Protein AF-A0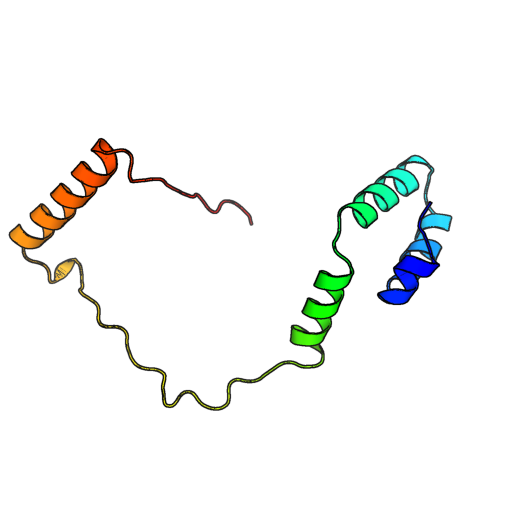A2T4LJQ2-F1 (afdb_monomer_lite)

InterPro domains:
  IPR029044 Nucleotide-diphospho-sugar transferases [G3DSA:3.90.550.10] (3-102)
  IPR029044 Nucleotide-diphospho-sugar transferases [SSF53448] (5-102)

pLDDT: mean 93.86, std 4.25, range [73.81, 98.44]

Organism: NCBI:txid29382

Structure (mmCIF, N/CA/C/O backbone):
data_AF-A0A2T4LJQ2-F1
#
_entry.id   AF-A0A2T4LJQ2-F1
#
loop_
_atom_site.group_PDB
_atom_site.id
_atom_site.type_symbol
_atom_site.label_atom_id
_atom_site.label_alt_id
_atom_site.label_comp_id
_atom_site.label_asym_id
_atom_site.label_entity_id
_atom_site.label_seq_id
_atom_site.pdbx_PDB_ins_code
_atom_site.Cartn_x
_atom_site.Cartn_y
_atom_site.Cartn_z
_atom_site.occupancy
_atom_site.B_iso_or_equiv
_atom_site.auth_seq_id
_atom_site.auth_comp_id
_atom_site.auth_asym_id
_atom_site.auth_atom_id
_atom_site.pdbx_PDB_model_num
ATOM 1 N N . MET A 1 1 ? -23.042 2.595 16.360 1.00 80.12 1 MET A N 1
ATOM 2 C CA . MET A 1 1 ? -22.407 2.044 17.570 1.00 80.12 1 MET A CA 1
ATOM 3 C C . MET A 1 1 ? -21.561 0.879 17.137 1.00 80.12 1 MET A C 1
ATOM 5 O O . MET A 1 1 ? -22.001 0.132 16.263 1.00 80.12 1 MET A O 1
ATOM 9 N N . LEU A 1 2 ? -20.367 0.772 17.705 1.00 91.56 2 LEU A N 1
ATOM 10 C CA . LEU A 1 2 ? -19.421 -0.277 17.354 1.00 91.56 2 LEU A CA 1
ATOM 11 C C . LEU A 1 2 ? -19.967 -1.662 17.727 1.00 91.56 2 LEU A C 1
ATOM 13 O O . LEU A 1 2 ? -20.574 -1.839 18.786 1.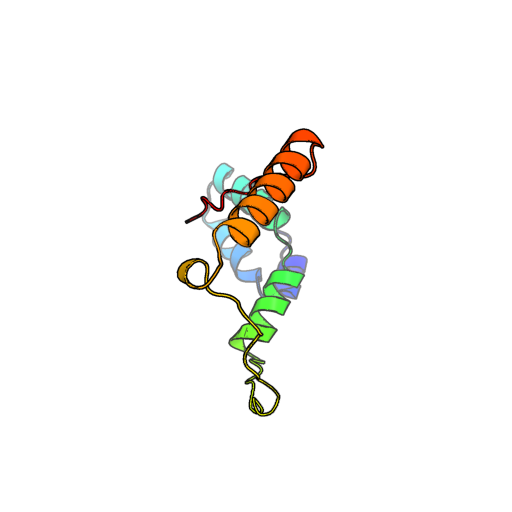00 91.56 2 LEU A O 1
ATOM 17 N N . ASP A 1 3 ? -19.738 -2.653 16.864 1.00 92.38 3 ASP A N 1
ATOM 18 C CA . ASP A 1 3 ? -20.058 -4.046 17.171 1.00 92.38 3 ASP A CA 1
ATOM 19 C C . ASP A 1 3 ? -18.899 -4.675 17.945 1.00 92.38 3 ASP A C 1
ATOM 21 O O . ASP A 1 3 ? -17.878 -5.066 17.378 1.00 92.38 3 ASP A O 1
ATOM 25 N N . LYS A 1 4 ? -19.066 -4.774 19.265 1.00 93.12 4 LYS A N 1
ATOM 26 C CA . LYS A 1 4 ? -18.056 -5.357 20.147 1.00 93.12 4 LYS A CA 1
ATOM 27 C C . LYS A 1 4 ? -17.684 -6.788 19.750 1.00 93.12 4 LYS A C 1
ATOM 29 O O . LYS A 1 4 ? -16.509 -7.128 19.800 1.00 93.12 4 LYS A O 1
ATOM 34 N N . LYS A 1 5 ? -18.655 -7.615 19.340 1.00 93.81 5 LYS A N 1
ATOM 35 C CA . LYS A 1 5 ? -18.377 -9.015 18.983 1.00 93.81 5 LYS A CA 1
ATOM 36 C C . LYS A 1 5 ? -17.500 -9.097 17.747 1.00 93.81 5 LYS A C 1
ATOM 38 O O . LYS A 1 5 ? -16.627 -9.953 17.688 1.00 93.81 5 LYS A O 1
ATOM 43 N N . GLU A 1 6 ? -17.740 -8.219 16.779 1.00 93.00 6 GLU A N 1
ATOM 44 C CA . GLU A 1 6 ? -16.937 -8.166 15.563 1.00 93.00 6 GLU A CA 1
ATOM 45 C C . GLU A 1 6 ? -15.523 -7.663 15.851 1.00 93.00 6 GLU A C 1
ATOM 47 O O . GLU A 1 6 ? -14.554 -8.271 15.415 1.00 93.00 6 GLU A O 1
ATOM 52 N N . LEU A 1 7 ? -15.389 -6.613 16.663 1.00 95.75 7 LEU A N 1
ATOM 53 C CA . LEU A 1 7 ? -14.088 -6.077 17.063 1.00 95.75 7 LEU A CA 1
ATOM 54 C C . LEU A 1 7 ? -13.256 -7.064 17.889 1.00 95.75 7 LEU A C 1
ATOM 56 O O . LEU A 1 7 ? -12.039 -7.136 17.714 1.00 95.75 7 LEU A O 1
ATOM 60 N N . ASP A 1 8 ? -13.894 -7.828 18.777 1.00 95.75 8 ASP A N 1
ATOM 61 C CA . ASP A 1 8 ? -13.219 -8.817 19.622 1.00 95.75 8 ASP A CA 1
ATOM 62 C C . ASP A 1 8 ? -12.603 -9.957 18.791 1.00 95.75 8 ASP A C 1
ATOM 64 O O . ASP A 1 8 ? -11.546 -10.463 19.167 1.00 95.75 8 ASP A O 1
ATOM 68 N N . LYS A 1 9 ? -13.176 -10.308 17.626 1.00 96.00 9 LYS A N 1
ATOM 69 C CA . LYS A 1 9 ? -12.564 -11.282 16.695 1.00 96.00 9 LYS A CA 1
ATOM 70 C C . LYS A 1 9 ? -11.172 -10.853 16.227 1.00 96.00 9 LYS A C 1
ATOM 72 O O . LYS A 1 9 ? -10.346 -11.717 15.957 1.00 96.00 9 LYS A O 1
ATOM 77 N N . TYR A 1 10 ? -10.934 -9.542 16.154 1.00 96.31 10 TYR A N 1
ATOM 78 C CA . TYR A 1 10 ? -9.697 -8.942 15.651 1.00 96.31 10 TYR A CA 1
ATOM 79 C C . TYR A 1 10 ? -8.841 -8.293 16.751 1.00 96.31 10 TYR A C 1
ATOM 81 O O . TYR A 1 10 ? -7.950 -7.488 16.469 1.00 96.31 10 TYR A O 1
ATOM 89 N N . ASN A 1 11 ? -9.115 -8.604 18.025 1.00 93.50 11 ASN A N 1
ATOM 90 C CA . ASN A 1 11 ? -8.458 -8.009 19.197 1.00 93.50 11 ASN A CA 1
ATOM 91 C C . ASN A 1 11 ? -8.590 -6.467 19.293 1.00 93.50 11 ASN A C 1
ATOM 93 O O . ASN A 1 11 ? -7.778 -5.800 19.936 1.00 93.50 11 ASN A O 1
ATOM 97 N N . GLN A 1 12 ? -9.636 -5.885 18.693 1.00 95.75 12 GLN A N 1
ATOM 98 C CA . GLN A 1 12 ? -9.891 -4.434 18.652 1.00 95.75 12 GLN A CA 1
ATOM 99 C C . GLN A 1 12 ? -11.002 -3.969 19.615 1.00 95.75 12 GLN A C 1
ATOM 101 O O . GLN A 1 12 ? -11.482 -2.838 19.529 1.00 95.75 12 GLN A O 1
ATOM 106 N N . GLY A 1 13 ? -11.423 -4.812 20.565 1.00 95.19 13 GLY A N 1
ATOM 107 C CA . GLY A 1 13 ? -12.516 -4.507 21.503 1.00 95.19 13 GLY A CA 1
ATOM 108 C C . GLY A 1 13 ? -12.313 -3.251 22.360 1.00 95.19 13 GLY A C 1
ATOM 109 O O . GLY A 1 13 ? -13.282 -2.644 22.819 1.00 95.19 13 GLY A O 1
ATOM 110 N N . HIS A 1 14 ? -11.064 -2.808 22.533 1.00 93.88 14 HIS A N 1
ATOM 111 C CA . HIS A 1 14 ? -10.712 -1.596 23.276 1.00 93.88 14 HIS A CA 1
ATOM 112 C C . HIS A 1 14 ? -11.358 -0.319 22.706 1.00 93.88 14 HIS A C 1
ATOM 114 O O . HIS A 1 14 ? -11.624 0.617 23.458 1.00 93.88 14 HIS A O 1
ATOM 120 N N . LEU A 1 15 ? -11.686 -0.284 21.408 1.00 95.00 15 LEU A N 1
ATOM 121 C CA . LEU A 1 15 ? -12.350 0.858 20.767 1.00 95.00 15 LEU A CA 1
ATOM 122 C C . LEU A 1 15 ? -13.731 1.165 21.368 1.00 95.00 15 LEU A C 1
ATOM 124 O O . LEU A 1 15 ? -14.125 2.328 21.439 1.00 95.00 15 LEU A O 1
ATOM 128 N N . VAL A 1 16 ? -14.438 0.145 21.864 1.00 94.56 16 VAL A N 1
ATOM 129 C CA . VAL A 1 16 ? -15.755 0.299 22.508 1.00 94.56 16 VAL A CA 1
ATOM 130 C C . VAL A 1 16 ? -15.643 1.050 23.836 1.00 94.56 16 VAL A C 1
ATOM 132 O O . VAL A 1 16 ? -16.539 1.808 24.204 1.00 94.56 16 VAL A O 1
ATOM 135 N N . GLU A 1 17 ? -14.543 0.867 24.566 1.00 91.25 17 GLU A N 1
ATOM 136 C CA . GLU A 1 17 ? -14.312 1.582 25.823 1.00 91.25 17 GLU A CA 1
ATOM 137 C C . GLU A 1 17 ? -14.012 3.064 25.565 1.00 91.25 17 GLU A C 1
ATOM 139 O O . GLU A 1 17 ? -14.530 3.925 26.277 1.00 91.25 17 GLU A O 1
ATOM 144 N N . PHE A 1 18 ? -13.276 3.375 24.493 1.00 90.56 18 PHE A N 1
ATOM 145 C CA . PHE A 1 18 ? -13.038 4.756 24.068 1.00 90.56 18 PHE A CA 1
ATOM 146 C C . PHE A 1 18 ? -14.310 5.437 23.548 1.00 90.56 18 PHE A C 1
ATOM 148 O O . PHE A 1 18 ? -14.541 6.604 23.865 1.00 90.56 18 PHE A O 1
ATOM 155 N N . GLU A 1 19 ? -15.180 4.708 22.834 1.00 94.00 19 GLU A N 1
ATOM 156 C CA . GLU A 1 19 ? -16.473 5.223 22.359 1.00 94.00 19 GLU A CA 1
ATOM 157 C C . GLU A 1 19 ? -17.310 5.791 23.523 1.00 94.00 19 GLU A C 1
ATOM 159 O O . GLU A 1 19 ? -17.958 6.823 23.365 1.00 94.00 19 GLU A O 1
ATOM 164 N N . LYS A 1 20 ? -17.268 5.196 24.727 1.00 93.06 20 LYS A N 1
ATOM 165 C CA . LYS A 1 20 ? -18.053 5.657 25.896 1.00 93.06 20 LYS A CA 1
ATOM 166 C C . LYS A 1 20 ? -17.731 7.088 26.333 1.00 93.06 20 LYS A C 1
ATOM 168 O O . LYS A 1 20 ? -18.613 7.752 26.875 1.00 93.06 20 LYS A O 1
ATOM 173 N N . LEU A 1 21 ? -16.506 7.552 26.090 1.00 94.38 21 LEU A N 1
ATOM 174 C CA . LEU A 1 21 ? -16.016 8.872 26.499 1.00 94.38 21 LEU A CA 1
ATOM 175 C C . LEU A 1 21 ? -16.242 9.957 25.431 1.00 94.38 21 LEU A C 1
ATOM 177 O O . LEU A 1 21 ? -15.959 11.125 25.680 1.00 94.38 21 LEU A O 1
ATOM 181 N N . MET A 1 22 ? -16.748 9.581 24.255 1.00 94.94 22 MET A N 1
ATOM 182 C CA . MET A 1 22 ? -16.879 10.456 23.090 1.00 94.94 22 MET A CA 1
ATOM 183 C C . MET A 1 22 ? -18.252 11.136 22.988 1.00 94.94 22 MET A C 1
ATOM 185 O O . MET A 1 22 ? -19.292 10.584 23.374 1.00 94.94 22 MET A O 1
ATOM 189 N N . SER A 1 23 ? -18.267 12.324 22.380 1.00 96.69 23 SER A N 1
ATOM 190 C CA . SER A 1 23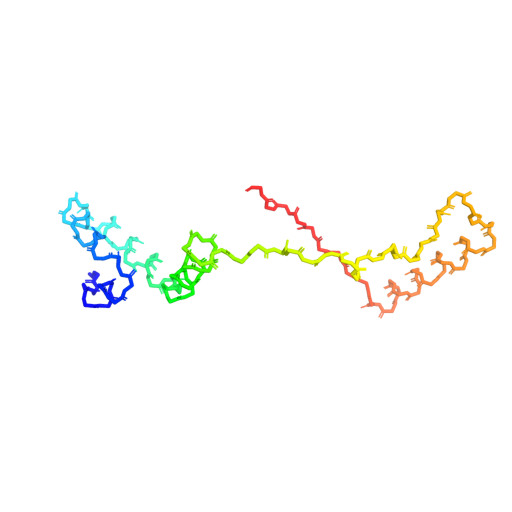 ? -19.487 12.994 21.923 1.00 96.69 23 SER A CA 1
ATOM 191 C C . SER A 1 23 ? -20.174 12.207 20.799 1.00 96.69 23 SER A C 1
ATOM 193 O O . SER A 1 23 ? -19.575 11.350 20.153 1.00 96.69 23 SER A O 1
ATOM 195 N N . ALA A 1 24 ? -21.447 12.505 20.521 1.00 94.75 24 ALA A N 1
ATOM 196 C CA . ALA A 1 24 ? -22.206 11.806 19.479 1.00 94.75 24 ALA A CA 1
ATOM 197 C C . ALA A 1 24 ? -21.536 11.874 18.088 1.00 94.75 24 ALA A C 1
ATOM 199 O O . ALA A 1 24 ? -21.460 10.861 17.400 1.00 94.75 24 ALA A O 1
ATOM 200 N N . ASN A 1 25 ? -20.990 13.038 17.718 1.00 95.94 25 ASN A N 1
ATOM 201 C CA . ASN A 1 25 ? -20.298 13.245 16.441 1.00 95.94 25 ASN A CA 1
ATOM 202 C C . ASN A 1 25 ? -18.994 12.431 16.349 1.00 95.94 25 ASN A C 1
ATOM 204 O O . ASN A 1 25 ? -18.677 11.843 15.321 1.00 95.94 25 ASN A O 1
ATOM 208 N N . GLU A 1 26 ? -18.229 12.362 17.439 1.00 96.12 26 GLU A N 1
ATOM 209 C CA . GLU A 1 26 ? -17.000 11.561 17.487 1.00 96.12 26 GLU A CA 1
ATOM 210 C C . GLU A 1 26 ? -17.296 10.060 17.382 1.00 96.12 26 GLU A C 1
ATOM 212 O O . GLU A 1 26 ? -16.603 9.354 16.652 1.00 96.12 26 GLU A O 1
ATOM 217 N N . LYS A 1 27 ? -18.365 9.584 18.037 1.00 95.94 27 LYS A N 1
ATOM 218 C CA . LYS A 1 27 ? -18.828 8.191 17.925 1.00 95.94 27 LYS A CA 1
ATOM 219 C C . LYS A 1 27 ? -19.194 7.824 16.491 1.00 95.94 27 LYS A C 1
ATOM 221 O O . LYS A 1 27 ? -18.841 6.743 16.026 1.00 95.94 27 LYS A O 1
ATOM 226 N N . GLU A 1 28 ? -19.894 8.714 15.792 1.00 95.38 28 GLU A N 1
ATOM 227 C CA . GLU A 1 28 ? -20.275 8.513 14.393 1.00 95.38 28 GLU A CA 1
ATOM 228 C C . GLU A 1 28 ? -19.041 8.409 13.490 1.00 95.38 28 GLU A C 1
ATOM 230 O O . GLU A 1 28 ? -18.880 7.399 12.804 1.00 95.38 28 GLU A O 1
ATOM 235 N N . LYS A 1 29 ? -18.107 9.364 13.596 1.00 95.75 29 LYS A N 1
ATOM 236 C CA . LYS A 1 29 ? -16.842 9.351 12.842 1.00 95.75 29 LYS A CA 1
ATOM 237 C C . LYS A 1 29 ? -15.996 8.111 13.114 1.00 95.75 29 LYS A C 1
ATOM 239 O O . LYS A 1 29 ? -15.446 7.527 12.183 1.00 95.75 29 LYS A O 1
ATOM 244 N N . LEU A 1 30 ? -15.885 7.698 14.378 1.00 95.69 30 LEU A N 1
ATOM 245 C CA . LEU A 1 30 ? -15.163 6.482 14.748 1.00 95.69 30 LEU A CA 1
ATOM 246 C C . LEU A 1 30 ? -15.809 5.257 14.097 1.00 95.69 30 LEU A C 1
ATOM 248 O O . LEU A 1 30 ? -15.124 4.441 13.488 1.00 95.69 30 LEU A O 1
ATOM 252 N N . ASN A 1 31 ? -17.130 5.144 14.195 1.00 95.00 31 ASN A N 1
ATOM 253 C CA . ASN A 1 31 ? -17.878 4.030 13.632 1.00 95.00 31 ASN A CA 1
ATOM 254 C C . ASN A 1 31 ? -17.776 3.971 12.098 1.00 95.00 31 ASN A C 1
ATOM 256 O O . ASN A 1 31 ? -17.605 2.885 11.550 1.00 95.00 31 ASN A O 1
ATOM 260 N N . GLU A 1 32 ? -17.843 5.106 11.402 1.00 96.00 32 GLU A N 1
ATOM 261 C CA . GLU A 1 32 ? -17.615 5.170 9.952 1.00 96.00 32 GLU A CA 1
ATOM 262 C C . GLU A 1 32 ? -16.192 4.757 9.584 1.00 96.00 32 GLU A C 1
ATOM 264 O O . GLU A 1 32 ? -15.998 3.943 8.680 1.00 96.00 32 GLU A O 1
ATOM 269 N N . LYS A 1 33 ? -15.197 5.262 10.321 1.00 95.62 33 LYS A N 1
ATOM 270 C CA . LYS A 1 33 ? -13.796 4.930 10.073 1.00 95.62 33 LYS A CA 1
ATOM 271 C C . LYS A 1 33 ? -13.519 3.447 10.286 1.00 95.62 33 LYS A C 1
ATOM 273 O O . LYS A 1 33 ? -12.858 2.840 9.458 1.00 95.62 33 LYS A O 1
ATOM 278 N N . VAL A 1 34 ? -14.030 2.854 11.363 1.00 95.56 34 VAL A N 1
ATOM 279 C CA . VAL A 1 34 ? -13.866 1.418 11.635 1.00 95.56 34 VAL A CA 1
ATOM 280 C C . VAL A 1 34 ? -14.509 0.579 10.531 1.00 95.56 34 VAL A C 1
ATOM 282 O O . VAL A 1 34 ? -13.899 -0.372 10.061 1.00 95.56 34 VAL A O 1
ATOM 285 N N . LYS A 1 35 ? -15.702 0.960 10.059 1.00 94.62 35 LYS A N 1
ATOM 286 C CA . LYS A 1 35 ? -16.382 0.268 8.953 1.00 94.62 35 LYS A CA 1
ATOM 287 C C . LYS A 1 35 ? -15.651 0.373 7.614 1.00 94.62 35 LYS A C 1
ATOM 289 O O . LYS A 1 35 ? -15.881 -0.465 6.751 1.00 94.62 35 LYS A O 1
ATOM 294 N N . SER A 1 36 ? -14.815 1.395 7.418 1.00 96.50 36 SER A N 1
ATOM 295 C CA . SER A 1 36 ? -14.037 1.565 6.187 1.00 96.50 36 SER A CA 1
ATOM 296 C C . SER A 1 36 ? -12.741 0.748 6.167 1.00 96.50 36 SER A C 1
ATOM 298 O O . SER A 1 36 ? -11.998 0.844 5.194 1.00 96.50 36 SER A O 1
ATOM 300 N N . LEU A 1 37 ? -12.398 0.060 7.258 1.00 96.25 37 LEU A N 1
ATOM 301 C CA . LEU A 1 37 ? -11.158 -0.699 7.391 1.00 96.25 37 LEU A CA 1
ATOM 302 C C . LEU A 1 37 ? -11.420 -2.192 7.213 1.00 96.25 37 LEU A C 1
ATOM 304 O O . LEU A 1 37 ? -12.422 -2.714 7.699 1.00 96.25 37 LEU A O 1
ATOM 308 N N . ASP A 1 38 ? -10.465 -2.884 6.598 1.00 96.75 38 ASP A N 1
ATOM 309 C CA . ASP A 1 38 ? -10.394 -4.340 6.645 1.00 96.75 38 ASP A CA 1
ATOM 310 C C . ASP A 1 38 ? -9.580 -4.763 7.878 1.00 96.75 38 ASP A C 1
ATOM 312 O O . ASP A 1 38 ? -8.347 -4.754 7.887 1.00 96.75 38 ASP A O 1
ATOM 316 N N . LEU A 1 39 ? -10.281 -5.089 8.967 1.00 96.19 39 LEU A N 1
ATOM 317 C CA . LEU A 1 39 ? -9.638 -5.499 10.218 1.00 96.19 39 LEU A CA 1
ATOM 318 C C . LEU A 1 39 ? -8.949 -6.866 10.106 1.00 96.19 39 LEU A C 1
ATOM 320 O O . LEU A 1 39 ? -7.984 -7.112 10.831 1.00 96.19 39 LEU A O 1
ATOM 324 N N . ALA A 1 40 ? -9.407 -7.729 9.196 1.00 96.56 40 ALA A N 1
ATOM 325 C CA . ALA A 1 40 ? -8.791 -9.027 8.964 1.00 96.56 40 ALA A CA 1
ATOM 326 C C . ALA A 1 40 ? -7.436 -8.860 8.266 1.00 96.56 40 ALA A C 1
ATOM 328 O O . ALA A 1 40 ? -6.445 -9.453 8.697 1.00 96.56 40 ALA A O 1
ATOM 329 N N . GLU A 1 41 ? -7.373 -8.003 7.243 1.00 97.25 41 GLU A N 1
ATOM 330 C CA . GLU A 1 41 ? -6.124 -7.666 6.556 1.00 97.25 41 GLU A CA 1
ATOM 331 C C . GLU A 1 41 ? -5.124 -7.011 7.515 1.00 97.25 41 GLU A C 1
ATOM 333 O O . GLU A 1 41 ? -3.966 -7.426 7.578 1.00 97.25 41 GLU A O 1
ATOM 338 N N . ILE A 1 42 ? -5.572 -6.046 8.326 1.00 96.50 42 ILE A N 1
ATOM 339 C CA . ILE A 1 42 ? -4.717 -5.373 9.316 1.00 96.50 42 ILE A CA 1
ATOM 340 C C . ILE A 1 42 ? -4.141 -6.375 10.325 1.00 96.50 42 ILE A C 1
ATOM 342 O O . ILE A 1 42 ? -2.946 -6.321 10.625 1.00 96.50 42 ILE A O 1
ATOM 346 N N . GLN A 1 43 ? -4.960 -7.297 10.842 1.00 96.00 43 GLN A N 1
ATOM 347 C CA . GLN A 1 43 ? -4.483 -8.319 11.773 1.00 96.00 43 GLN A CA 1
ATOM 348 C C . GLN A 1 43 ? -3.467 -9.249 11.104 1.00 96.00 43 GLN A C 1
ATOM 350 O O . GLN A 1 43 ? -2.394 -9.477 11.663 1.00 96.00 43 GLN A O 1
ATOM 355 N N . SER A 1 44 ? -3.765 -9.742 9.900 1.00 96.19 44 SER A N 1
ATOM 356 C CA . SER A 1 44 ? -2.850 -10.613 9.156 1.00 96.19 44 SER A CA 1
ATOM 357 C C . SER A 1 44 ? -1.518 -9.913 8.863 1.00 96.19 44 SER A C 1
ATOM 359 O O . SER A 1 44 ? -0.446 -10.520 8.961 1.00 96.19 44 SER A O 1
ATOM 361 N N . LEU A 1 45 ? -1.560 -8.625 8.515 1.00 96.00 45 LEU A N 1
ATOM 362 C CA . LEU A 1 45 ? -0.368 -7.815 8.287 1.00 96.00 45 LEU A CA 1
ATOM 363 C C . LEU A 1 45 ? 0.457 -7.674 9.571 1.00 96.00 45 LEU A C 1
ATOM 365 O O . LEU A 1 45 ? 1.667 -7.888 9.554 1.00 96.00 45 LEU A O 1
ATOM 369 N N . TYR A 1 46 ? -0.188 -7.370 10.697 1.00 94.88 46 TYR A N 1
ATOM 370 C CA . TYR A 1 46 ? 0.491 -7.288 11.988 1.00 94.88 46 TYR A CA 1
ATOM 371 C C . TYR A 1 46 ? 1.148 -8.619 12.380 1.00 94.88 46 TYR A C 1
ATOM 373 O O . TYR A 1 46 ? 2.328 -8.651 12.734 1.00 94.88 46 TYR A O 1
ATOM 381 N N . GLU A 1 47 ? 0.411 -9.724 12.273 1.00 95.06 47 GLU A N 1
ATOM 382 C CA . GLU A 1 47 ? 0.902 -11.059 12.608 1.00 95.06 47 GLU A CA 1
ATOM 383 C C . GLU A 1 47 ? 2.104 -11.447 11.745 1.00 95.06 47 GLU A C 1
ATOM 385 O O . GLU A 1 47 ? 3.117 -11.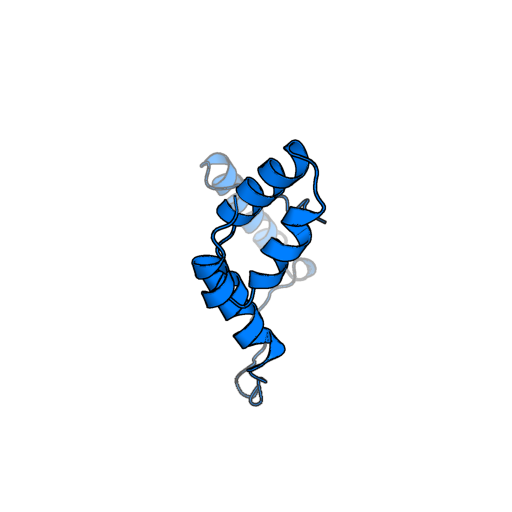899 12.274 1.00 95.06 47 GLU A O 1
ATOM 390 N N . SER A 1 48 ? 2.033 -11.230 10.430 1.00 94.31 48 SER A N 1
ATOM 391 C CA . SER A 1 48 ? 3.122 -11.570 9.504 1.00 94.31 48 SER A CA 1
ATOM 392 C C . SER A 1 48 ? 4.380 -10.720 9.702 1.00 94.31 48 SER A C 1
ATOM 394 O O . SER A 1 48 ? 5.491 -11.243 9.608 1.00 94.31 48 SER A O 1
ATOM 396 N N . LEU A 1 49 ? 4.233 -9.427 10.001 1.00 92.12 49 LEU A N 1
ATOM 397 C CA . LEU A 1 49 ? 5.369 -8.508 10.093 1.00 92.12 49 LEU A CA 1
ATOM 398 C C . LEU A 1 49 ? 6.018 -8.468 11.477 1.00 92.12 49 LEU A C 1
ATOM 400 O O . LEU A 1 49 ? 7.237 -8.298 11.566 1.00 92.12 49 LEU A O 1
ATOM 404 N N . TYR A 1 50 ? 5.230 -8.599 12.546 1.00 91.56 50 TYR A N 1
ATOM 405 C CA . TYR A 1 50 ? 5.709 -8.390 13.916 1.00 91.56 50 TYR A CA 1
ATOM 406 C C . TYR A 1 50 ? 5.793 -9.669 14.744 1.00 91.56 50 TYR A C 1
ATOM 408 O O . TYR A 1 50 ? 6.708 -9.784 15.556 1.00 91.56 50 TYR A O 1
ATOM 416 N N . LEU A 1 51 ? 4.878 -10.624 14.553 1.00 92.69 51 LEU A N 1
ATOM 417 C CA . LEU A 1 51 ? 4.847 -11.853 15.357 1.00 92.69 51 LEU A CA 1
ATOM 418 C C . LEU A 1 51 ? 5.570 -13.013 14.667 1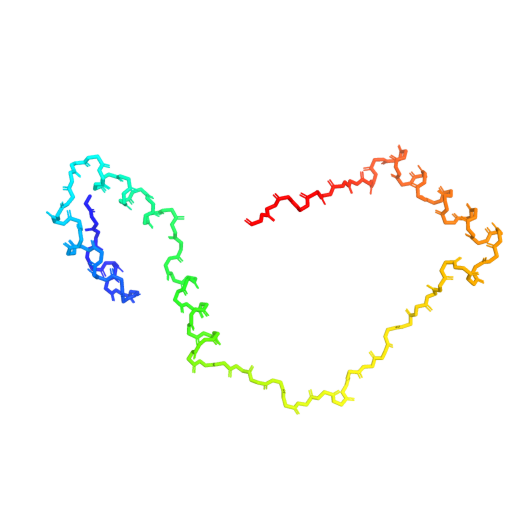.00 92.69 51 LEU A C 1
ATOM 420 O O . LEU A 1 51 ? 6.384 -13.695 15.281 1.00 92.69 51 LEU A O 1
ATOM 424 N N . ASN A 1 52 ? 5.316 -13.188 13.373 1.00 92.44 52 ASN A N 1
ATOM 425 C CA . ASN A 1 52 ? 5.796 -14.298 12.553 1.00 92.44 52 ASN A CA 1
ATOM 426 C C . ASN A 1 52 ? 6.783 -13.819 11.486 1.00 92.44 52 ASN A C 1
ATOM 428 O O . ASN A 1 52 ? 6.798 -14.334 10.365 1.00 92.44 52 ASN A O 1
ATOM 432 N N . LYS A 1 53 ? 7.588 -12.808 11.828 1.00 89.19 53 LYS A N 1
ATOM 433 C CA . LYS A 1 53 ? 8.509 -12.167 10.894 1.00 89.19 53 LYS A CA 1
ATOM 434 C C . LYS A 1 53 ? 9.418 -13.204 10.242 1.00 89.19 53 LYS A C 1
ATOM 436 O O . LYS A 1 53 ? 10.277 -13.794 10.898 1.00 89.19 53 LYS A O 1
ATOM 441 N N . GLN A 1 54 ? 9.267 -13.376 8.934 1.00 84.25 54 GLN A N 1
ATOM 442 C CA . GLN A 1 54 ? 10.165 -14.226 8.169 1.00 84.25 54 GLN A CA 1
ATOM 443 C C . GLN A 1 54 ? 11.463 -13.479 7.879 1.00 84.25 54 GLN A C 1
ATOM 445 O O . GLN A 1 54 ? 11.466 -12.371 7.342 1.00 84.25 54 GLN A O 1
ATOM 450 N N . MET A 1 55 ? 12.576 -14.092 8.264 1.00 82.88 55 MET A N 1
ATOM 451 C CA . MET A 1 55 ? 13.910 -13.610 7.937 1.00 82.88 55 MET A CA 1
ATOM 452 C C . MET A 1 55 ? 14.383 -14.341 6.686 1.00 82.88 55 MET A C 1
ATOM 454 O O . MET A 1 55 ? 14.349 -15.570 6.641 1.00 82.88 55 MET A O 1
ATOM 458 N N . ILE A 1 56 ? 14.837 -13.593 5.683 1.00 84.25 56 ILE A N 1
ATOM 459 C CA . ILE A 1 56 ? 15.512 -14.180 4.525 1.00 84.25 56 ILE A CA 1
ATOM 460 C C . ILE A 1 56 ? 16.901 -14.609 4.995 1.00 84.25 56 ILE A C 1
ATOM 462 O O . ILE A 1 56 ? 17.721 -13.769 5.365 1.00 84.25 56 ILE A O 1
ATOM 466 N N . SER A 1 57 ? 17.136 -15.917 5.039 1.00 81.44 57 SER A N 1
ATOM 467 C CA . SER A 1 57 ? 18.403 -16.509 5.479 1.00 81.44 57 SER A CA 1
ATOM 468 C C . SER A 1 57 ? 19.313 -16.913 4.321 1.00 81.44 57 SER A C 1
ATOM 470 O O . SER A 1 57 ? 20.522 -17.010 4.515 1.00 81.44 57 SER A O 1
ATOM 472 N N . ASP A 1 58 ? 18.750 -17.127 3.133 1.00 86.00 58 ASP A N 1
ATOM 473 C CA . ASP A 1 58 ? 19.482 -17.521 1.936 1.00 86.00 58 ASP A CA 1
ATOM 474 C C . ASP A 1 58 ? 19.340 -16.448 0.856 1.00 86.00 58 ASP A C 1
ATOM 476 O O . ASP A 1 58 ? 18.243 -16.139 0.393 1.00 86.00 58 ASP A O 1
ATOM 480 N N . VAL A 1 59 ? 20.476 -15.864 0.489 1.00 86.12 59 VAL A N 1
ATOM 481 C CA . VAL A 1 59 ? 20.608 -14.866 -0.578 1.00 86.12 59 VAL A CA 1
ATOM 482 C C . VAL A 1 59 ? 21.544 -15.357 -1.681 1.00 86.12 59 VAL A C 1
ATOM 484 O O . VAL A 1 59 ? 21.982 -14.570 -2.512 1.00 86.12 59 VAL A O 1
ATOM 487 N N . SER A 1 60 ? 21.869 -16.653 -1.699 1.00 88.19 60 SER A N 1
ATOM 488 C CA . SER A 1 60 ? 22.790 -17.242 -2.678 1.00 88.19 60 SER A CA 1
ATOM 489 C C . SER A 1 60 ? 22.292 -17.139 -4.120 1.00 88.19 60 SER A C 1
ATOM 491 O O . SER A 1 60 ? 23.097 -17.171 -5.043 1.00 88.19 60 SER A O 1
ATOM 493 N N . SER A 1 61 ? 20.981 -16.978 -4.312 1.00 87.38 61 SER A N 1
ATOM 494 C CA . SER A 1 61 ? 20.344 -16.769 -5.613 1.00 87.38 61 SER A CA 1
ATOM 495 C C . SER A 1 61 ? 20.171 -15.292 -5.991 1.00 87.38 61 SER A C 1
ATOM 497 O O . SER A 1 61 ? 19.445 -14.992 -6.939 1.00 87.38 61 SER A O 1
ATOM 499 N N . VAL A 1 62 ? 20.720 -14.355 -5.210 1.00 89.12 62 VAL A N 1
ATOM 500 C CA . VAL A 1 62 ? 20.650 -12.921 -5.515 1.00 89.12 62 VAL A CA 1
ATOM 501 C C . VAL A 1 62 ? 21.813 -12.561 -6.432 1.00 89.12 62 VAL A C 1
ATOM 503 O O . VAL A 1 62 ? 22.955 -12.480 -5.989 1.00 89.12 62 VAL A O 1
ATOM 506 N N . ASP A 1 63 ? 21.493 -12.303 -7.696 1.00 89.50 63 ASP A N 1
ATOM 507 C CA . ASP A 1 63 ? 22.447 -11.892 -8.725 1.00 89.50 63 ASP A CA 1
ATOM 508 C C . ASP A 1 63 ? 22.188 -10.457 -9.200 1.00 89.50 63 ASP A C 1
ATOM 510 O O . ASP A 1 63 ? 21.089 -9.909 -9.074 1.00 89.50 63 ASP A O 1
ATOM 514 N N . GLU A 1 64 ? 23.216 -9.845 -9.786 1.00 89.94 64 GLU A N 1
ATOM 515 C CA . GLU A 1 64 ? 23.109 -8.523 -10.395 1.00 89.94 64 GLU A CA 1
ATOM 516 C C . GLU A 1 64 ? 22.225 -8.562 -11.652 1.00 89.94 64 GLU A C 1
ATOM 518 O O . GLU A 1 64 ? 22.410 -9.376 -12.562 1.00 89.94 64 GLU A O 1
ATOM 523 N N . VAL A 1 65 ? 21.265 -7.638 -11.728 1.00 91.62 65 VAL A N 1
ATOM 524 C CA . VAL A 1 65 ? 20.452 -7.459 -12.932 1.00 91.62 65 VAL A CA 1
ATOM 525 C C . VAL A 1 65 ? 21.311 -6.797 -14.005 1.00 91.62 65 VAL A C 1
ATOM 527 O O . VAL A 1 65 ? 21.930 -5.763 -13.762 1.00 91.62 65 VAL A O 1
ATOM 530 N N . LYS A 1 66 ? 21.316 -7.365 -15.216 1.00 92.94 66 LYS A N 1
ATOM 531 C CA . LYS A 1 66 ? 21.982 -6.749 -16.370 1.00 92.94 66 LYS A CA 1
ATOM 532 C C . LYS A 1 66 ? 21.443 -5.338 -16.593 1.00 92.94 66 LYS A C 1
ATOM 534 O O . LYS A 1 66 ? 20.232 -5.149 -16.683 1.00 92.94 66 LYS A O 1
ATOM 539 N N . TYR A 1 67 ? 22.345 -4.376 -16.728 1.00 92.12 67 TYR A N 1
ATOM 540 C CA . TYR A 1 67 ? 22.005 -2.975 -16.924 1.00 92.12 67 TYR A CA 1
ATOM 541 C C . TYR A 1 67 ? 22.893 -2.342 -17.993 1.00 92.12 67 TYR A C 1
ATOM 543 O O . TYR A 1 67 ? 23.989 -2.821 -18.279 1.00 92.12 67 TYR A O 1
ATOM 551 N N . GLU A 1 68 ? 22.410 -1.239 -18.553 1.00 91.06 68 GLU A N 1
ATOM 552 C CA . GLU A 1 68 ? 23.163 -0.362 -19.444 1.00 91.06 68 GLU A CA 1
ATOM 553 C C . GLU A 1 68 ? 23.247 1.020 -18.799 1.00 91.06 68 GLU A C 1
ATOM 555 O O . GLU A 1 68 ? 22.293 1.475 -18.156 1.00 91.06 68 GLU A O 1
ATOM 560 N N . LYS A 1 69 ? 24.378 1.712 -18.959 1.00 92.56 69 LYS A N 1
ATOM 561 C CA . LYS A 1 69 ? 24.501 3.095 -18.495 1.00 92.56 69 LYS A CA 1
ATOM 562 C C . LYS A 1 69 ? 24.246 4.048 -19.647 1.00 92.56 69 LYS A C 1
ATOM 564 O O . LYS A 1 69 ? 24.869 3.959 -20.697 1.00 92.56 69 LYS A O 1
ATOM 569 N N . SER A 1 70 ? 23.386 5.036 -19.415 1.00 89.88 70 SER A N 1
ATOM 570 C CA . SER A 1 70 ? 23.032 6.034 -20.434 1.00 89.88 70 SER A CA 1
ATOM 571 C C . SER A 1 70 ? 24.251 6.782 -21.007 1.00 89.88 70 SER A C 1
ATOM 573 O O . SER A 1 70 ? 24.266 7.151 -22.181 1.00 89.88 70 SER A O 1
ATOM 575 N N . ASN A 1 71 ? 25.311 6.971 -20.212 1.00 93.31 71 ASN A N 1
ATOM 576 C CA . ASN A 1 71 ? 26.552 7.608 -20.662 1.00 93.31 71 ASN A CA 1
ATOM 577 C C . ASN A 1 71 ? 27.474 6.690 -21.488 1.00 93.31 71 ASN A C 1
ATOM 579 O O . ASN A 1 71 ? 28.389 7.204 -22.123 1.00 93.31 71 ASN A O 1
ATOM 583 N N . GLU A 1 72 ? 27.239 5.378 -21.489 1.00 95.81 72 GLU A N 1
ATOM 584 C CA . GLU A 1 72 ? 27.976 4.386 -22.285 1.00 95.81 72 GLU A CA 1
ATOM 585 C C . GLU A 1 72 ? 27.292 4.117 -23.642 1.00 95.81 72 GLU A C 1
ATOM 587 O O . GLU A 1 72 ? 27.926 3.572 -24.541 1.00 95.81 72 GLU A O 1
ATOM 592 N N . LEU A 1 73 ? 26.036 4.553 -23.821 1.00 95.06 73 LEU A N 1
ATOM 593 C CA . LEU A 1 73 ? 25.301 4.442 -25.085 1.00 95.06 73 LEU A CA 1
ATOM 594 C C . LEU A 1 73 ? 25.837 5.408 -26.151 1.00 95.06 73 LEU A C 1
ATOM 596 O O . LEU A 1 73 ? 26.069 6.597 -25.887 1.00 95.06 73 LEU A O 1
ATOM 600 N N . SER A 1 74 ? 25.936 4.912 -27.382 1.00 96.75 74 SER A N 1
ATOM 601 C CA . SER A 1 74 ? 26.201 5.722 -28.569 1.00 96.75 74 SER A CA 1
ATOM 602 C C . SER A 1 74 ? 25.044 6.678 -28.875 1.00 96.75 74 SER A C 1
ATOM 604 O O . SER A 1 74 ? 23.901 6.488 -28.450 1.00 96.75 74 SER A O 1
ATOM 606 N N . ASP A 1 75 ? 25.320 7.707 -29.675 1.00 96.25 75 ASP A N 1
ATOM 607 C CA . ASP A 1 75 ? 24.288 8.661 -30.095 1.00 96.25 75 ASP A CA 1
ATOM 608 C C . ASP A 1 75 ? 23.186 7.996 -30.936 1.00 96.25 75 ASP A C 1
ATOM 610 O O . ASP A 1 75 ? 22.024 8.396 -30.870 1.00 96.25 75 ASP A O 1
ATOM 614 N N . ILE A 1 76 ? 23.529 6.936 -31.680 1.00 96.81 76 ILE A N 1
ATOM 615 C CA . ILE A 1 76 ? 22.569 6.157 -32.472 1.00 96.81 76 ILE A CA 1
ATOM 616 C C . ILE A 1 76 ? 21.593 5.418 -31.549 1.00 96.81 76 ILE A C 1
ATOM 618 O O . ILE A 1 76 ? 20.384 5.473 -31.771 1.00 96.81 76 ILE A O 1
ATOM 622 N N . GLU A 1 77 ? 22.091 4.763 -30.500 1.00 96.38 77 GLU A N 1
ATOM 623 C CA . GLU A 1 77 ? 21.257 4.027 -29.536 1.00 96.38 77 GLU A CA 1
ATOM 624 C C . GLU A 1 77 ? 20.344 4.974 -28.752 1.00 96.38 77 GLU A C 1
ATOM 626 O O . GLU A 1 77 ? 19.149 4.714 -28.603 1.00 96.38 77 GLU A O 1
ATOM 631 N N . LYS A 1 78 ? 20.868 6.130 -28.324 1.00 96.12 78 LYS A N 1
ATOM 632 C CA . LYS A 1 78 ? 20.067 7.168 -27.657 1.00 96.12 78 LYS A CA 1
ATOM 633 C C . LYS A 1 78 ? 18.916 7.651 -28.539 1.00 96.12 78 LYS A C 1
ATOM 635 O O . LYS A 1 78 ? 17.777 7.700 -28.077 1.00 96.12 78 LYS A O 1
ATOM 640 N N . ALA A 1 79 ? 19.195 7.946 -29.810 1.00 96.88 79 ALA A N 1
ATOM 641 C CA . ALA A 1 79 ? 18.178 8.389 -30.760 1.00 96.88 79 ALA A CA 1
ATOM 642 C C . ALA A 1 79 ? 17.098 7.318 -30.997 1.00 96.88 79 ALA A C 1
ATOM 644 O O . ALA A 1 79 ? 15.913 7.640 -31.111 1.00 96.88 79 ALA A O 1
ATOM 645 N N . GLN A 1 80 ? 17.482 6.037 -31.029 1.00 97.25 80 GLN A N 1
ATOM 646 C CA . GLN A 1 80 ? 16.536 4.926 -31.156 1.00 97.25 80 GLN A CA 1
ATOM 647 C C . GLN A 1 80 ? 15.590 4.841 -29.952 1.00 97.25 80 GLN A C 1
ATOM 649 O O . GLN A 1 80 ? 14.373 4.758 -30.142 1.00 97.25 80 GLN A O 1
ATOM 654 N N . TYR A 1 81 ? 16.118 4.903 -28.726 1.00 96.25 81 TYR A N 1
ATOM 655 C CA . TYR A 1 81 ? 15.298 4.882 -27.511 1.00 96.25 81 TYR A CA 1
ATOM 656 C C . TYR A 1 81 ? 14.357 6.091 -27.424 1.00 96.25 81 TYR A C 1
ATOM 658 O O . TYR A 1 81 ? 13.175 5.937 -27.105 1.00 96.25 81 TYR A O 1
ATOM 666 N N . GLU A 1 82 ? 14.839 7.287 -27.770 1.00 96.62 82 GLU A N 1
ATOM 667 C CA . GLU A 1 82 ? 14.016 8.499 -27.803 1.00 96.62 82 GLU A CA 1
ATOM 668 C C . GLU A 1 82 ? 12.855 8.363 -28.796 1.00 96.62 82 GLU A C 1
ATOM 670 O O . GLU A 1 82 ? 11.696 8.624 -28.457 1.00 96.62 82 GLU A O 1
ATOM 675 N N . GLN A 1 83 ? 13.137 7.881 -30.010 1.00 98.12 83 GLN A N 1
ATOM 676 C CA . GLN A 1 83 ? 12.110 7.668 -31.024 1.00 98.12 83 GLN A CA 1
ATOM 677 C C . GLN A 1 83 ? 1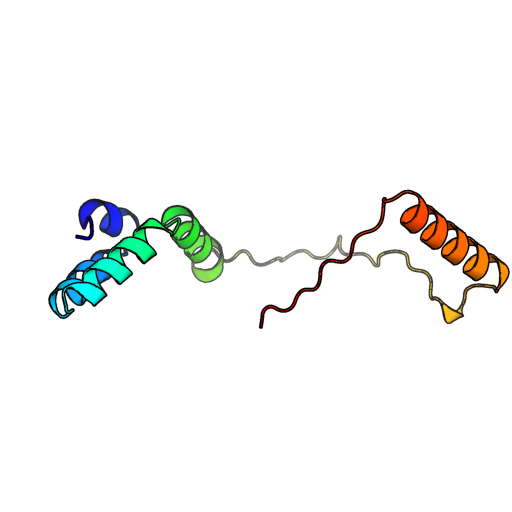1.049 6.668 -30.549 1.00 98.12 83 GLN A C 1
ATOM 679 O O . GLN A 1 83 ? 9.855 6.904 -30.749 1.00 98.12 83 GLN A O 1
ATOM 684 N N . GLN A 1 84 ? 11.453 5.573 -29.900 1.00 97.75 84 GLN A N 1
ATOM 685 C CA . GLN A 1 84 ? 10.515 4.603 -29.329 1.00 97.75 84 GLN A CA 1
ATOM 686 C C . GLN A 1 84 ? 9.617 5.242 -28.262 1.00 97.75 84 GLN A C 1
ATOM 688 O O . GLN A 1 84 ? 8.396 5.065 -28.308 1.00 97.75 84 GLN A O 1
ATOM 693 N N . GLY A 1 85 ? 10.194 6.035 -27.354 1.00 97.56 85 GLY A N 1
ATOM 694 C CA . GLY A 1 85 ? 9.448 6.763 -26.328 1.00 97.56 85 GLY A CA 1
ATOM 695 C C . GLY A 1 85 ? 8.424 7.731 -26.927 1.00 97.56 85 GLY A C 1
ATOM 696 O O . GLY A 1 85 ? 7.244 7.689 -26.575 1.00 97.56 85 GLY A O 1
ATOM 697 N N . ILE A 1 86 ? 8.834 8.537 -27.912 1.00 98.31 86 ILE A N 1
ATOM 698 C CA . ILE A 1 86 ? 7.941 9.463 -28.627 1.00 98.31 86 ILE A CA 1
ATOM 699 C C . ILE A 1 86 ? 6.786 8.710 -29.296 1.00 98.31 86 ILE A C 1
ATOM 701 O O . ILE A 1 86 ? 5.644 9.171 -29.256 1.00 98.31 86 ILE A O 1
ATOM 705 N N . GLN A 1 87 ? 7.048 7.549 -29.902 1.00 98.44 87 GLN A N 1
ATOM 706 C CA . GLN A 1 87 ? 5.991 6.748 -30.518 1.00 98.44 87 GLN A CA 1
ATOM 707 C C . GLN A 1 87 ? 5.040 6.145 -29.484 1.00 98.44 87 GLN A C 1
ATOM 709 O O . GLN A 1 87 ? 3.832 6.110 -29.718 1.00 98.44 87 GLN A O 1
ATOM 714 N N . ALA A 1 88 ? 5.540 5.702 -28.330 1.00 98.12 88 ALA A N 1
ATOM 715 C CA . ALA A 1 88 ? 4.686 5.232 -27.244 1.00 98.12 88 ALA A CA 1
ATOM 716 C C . ALA A 1 88 ? 3.753 6.349 -26.745 1.00 98.12 88 ALA A C 1
ATOM 718 O O . ALA A 1 88 ? 2.554 6.114 -26.586 1.00 98.12 88 ALA A O 1
ATOM 719 N N . ILE A 1 89 ? 4.274 7.572 -26.595 1.00 98.31 89 ILE A N 1
ATOM 720 C CA . ILE A 1 89 ? 3.490 8.757 -26.221 1.00 98.31 89 ILE A CA 1
ATOM 721 C C . ILE A 1 89 ? 2.428 9.065 -27.284 1.00 98.31 89 ILE A C 1
ATOM 723 O O . ILE A 1 89 ? 1.246 9.161 -26.958 1.00 98.31 89 ILE A O 1
ATOM 727 N N . LYS A 1 90 ? 2.818 9.161 -28.562 1.00 98.06 90 LYS A N 1
ATOM 728 C CA . LYS A 1 90 ? 1.896 9.458 -29.676 1.00 98.06 90 LYS A CA 1
ATOM 729 C C . LYS A 1 90 ? 0.771 8.434 -29.808 1.00 98.06 90 LYS A C 1
ATOM 731 O O . LYS A 1 90 ? -0.347 8.797 -30.151 1.00 98.06 90 LYS A O 1
ATOM 736 N N . ASN A 1 91 ? 1.065 7.171 -29.512 1.00 98.25 91 ASN A N 1
ATOM 737 C CA . ASN A 1 91 ? 0.103 6.075 -29.586 1.00 98.25 91 ASN A CA 1
ATOM 738 C C . ASN A 1 91 ? -0.741 5.912 -28.307 1.00 98.25 91 ASN A C 1
ATOM 740 O O . ASN A 1 91 ? -1.449 4.915 -28.184 1.00 98.25 91 ASN A O 1
ATOM 744 N N . GLY A 1 92 ? -0.647 6.834 -27.340 1.00 97.38 92 GLY A N 1
ATOM 745 C CA . GLY A 1 92 ? -1.420 6.778 -26.095 1.00 97.38 92 GLY A CA 1
ATOM 746 C C . GLY A 1 92 ? -1.034 5.621 -25.167 1.00 97.38 92 GLY A C 1
ATOM 747 O O . GLY A 1 92 ? -1.850 5.179 -24.366 1.00 97.38 92 GLY A O 1
ATOM 748 N N . LYS A 1 93 ? 0.199 5.107 -25.278 1.00 98.19 93 LYS A N 1
ATOM 749 C CA . LYS A 1 93 ? 0.722 3.978 -24.484 1.00 98.19 93 LYS A CA 1
ATOM 750 C C . LYS A 1 93 ? 1.584 4.416 -23.296 1.00 98.19 93 LYS A C 1
ATOM 752 O O . LYS A 1 93 ? 2.237 3.579 -22.681 1.00 98.19 93 LYS A O 1
ATOM 757 N N . PHE A 1 94 ? 1.629 5.713 -23.001 1.00 96.94 94 PHE A N 1
ATOM 758 C CA . PHE A 1 94 ? 2.439 6.276 -21.927 1.00 96.94 94 PHE A CA 1
ATOM 759 C C . PHE A 1 94 ? 1.568 7.058 -20.942 1.00 96.94 94 PHE A C 1
ATOM 761 O O . PHE A 1 94 ? 0.738 7.869 -21.350 1.00 96.94 94 PHE A O 1
ATOM 768 N N . ALA A 1 95 ? 1.791 6.827 -19.651 1.00 96.88 95 ALA A N 1
ATOM 769 C CA . ALA A 1 95 ? 1.166 7.551 -18.553 1.00 96.88 95 ALA A CA 1
ATOM 770 C C . ALA A 1 95 ? 2.203 7.802 -17.451 1.00 96.88 95 ALA A C 1
ATOM 772 O O . ALA A 1 95 ? 3.183 7.066 -17.333 1.00 96.88 95 ALA A O 1
ATOM 773 N N . VAL A 1 96 ? 1.971 8.829 -16.633 1.00 97.00 96 VAL A N 1
ATOM 774 C CA . VAL A 1 96 ? 2.820 9.171 -15.485 1.00 97.00 96 VAL A CA 1
ATOM 775 C C . VAL A 1 96 ? 2.008 9.009 -14.206 1.00 97.00 96 VAL A C 1
ATOM 777 O O . VAL A 1 96 ? 0.934 9.594 -14.079 1.00 97.00 96 VAL A O 1
ATOM 780 N N . LEU A 1 97 ? 2.539 8.239 -13.255 1.00 96.12 97 LEU A N 1
ATOM 781 C CA . LEU A 1 97 ? 2.033 8.163 -11.887 1.00 96.12 97 LEU A CA 1
ATOM 782 C C . LEU A 1 97 ? 2.967 8.965 -10.979 1.00 96.12 97 LEU A C 1
ATOM 784 O O . LEU A 1 97 ? 4.121 8.589 -10.785 1.00 96.12 97 LEU A O 1
ATOM 788 N N . LEU A 1 98 ? 2.465 10.064 -10.420 1.00 96.12 98 LEU A N 1
ATOM 789 C CA . LEU A 1 98 ? 3.197 10.839 -9.424 1.00 96.12 98 LEU A CA 1
ATOM 790 C C . LEU A 1 98 ? 2.881 10.302 -8.024 1.00 96.12 98 LEU A C 1
ATOM 792 O O . LEU A 1 98 ? 1.763 10.456 -7.534 1.00 96.12 98 LEU A O 1
ATOM 796 N N . MET A 1 99 ? 3.878 9.709 -7.367 1.00 94.69 99 MET A N 1
ATOM 797 C CA . MET A 1 99 ? 3.791 9.367 -5.945 1.00 94.69 99 MET A CA 1
ATOM 798 C C . MET A 1 99 ? 4.043 10.631 -5.112 1.00 94.69 99 MET A C 1
ATOM 800 O O . MET A 1 99 ? 5.187 11.005 -4.879 1.00 94.69 99 MET A O 1
ATOM 804 N N . ALA A 1 100 ? 2.963 11.307 -4.711 1.00 94.88 100 ALA A N 1
ATOM 805 C CA . ALA A 1 100 ? 2.991 12.536 -3.904 1.00 94.88 100 ALA A CA 1
ATOM 806 C C . ALA A 1 100 ? 2.384 12.357 -2.498 1.00 94.88 100 ALA A C 1
ATOM 808 O O . ALA A 1 100 ? 2.013 13.335 -1.851 1.00 94.88 100 ALA A O 1
ATOM 809 N N . GLY A 1 101 ? 2.249 11.111 -2.038 1.00 93.12 101 GLY A N 1
ATOM 810 C CA . GLY A 1 101 ? 1.979 10.818 -0.632 1.00 93.12 101 GLY A CA 1
ATOM 811 C C . GLY A 1 101 ? 3.276 10.913 0.169 1.00 93.12 101 GLY A C 1
ATOM 812 O O . GLY A 1 101 ? 4.305 10.414 -0.287 1.00 93.12 101 GLY A O 1
ATOM 813 N N . GLY A 1 102 ? 3.220 11.562 1.327 1.00 73.81 102 GLY A N 1
ATOM 814 C CA . GLY A 1 102 ? 4.295 11.625 2.317 1.00 73.81 102 GLY A CA 1
ATOM 815 C C . GLY A 1 102 ? 3.791 11.183 3.678 1.00 73.81 102 GLY A C 1
ATOM 816 O O . GLY A 1 102 ? 2.557 11.259 3.887 1.00 73.81 102 GLY A O 1
#

Sequence (102 aa):
MLDKKELDKYNQGHLVEFEKLMSANEKEKLNEKVKSLDLAEIQSLYESLYLNKQMISDVSSVDEVKYEKSNELSDIEKAQYEQQGIQAIKNGKFAVLLMAGG

Secondary structure (DSSP, 8-state):
---HHHHHHTT-THHHHHHTTS-HHHHHHHHHHHHTS-HHHHHHHHIIIIIS-------TT--PPP---TTTS-HHHHHHHHHHHHHHHHTT----------

Radius of gyration: 25.72 Å; chains: 1; bounding box: 50×31×59 Å

Foldseek 3Di:
DDDLVVCVVLVNNVVVVVLVVDDPVVVVVSRVVVVVDDSVVVSVVCCDVPVVDDDDPDCVVPDDDDDDDPVPDDPVVVVVVVVVVVVCVVVVNDDDDDPPDD